Protein AF-A0A524AMW0-F1 (afdb_monomer_lite)

Structure (mmCIF, N/CA/C/O backbone):
data_AF-A0A524AMW0-F1
#
_entry.id   AF-A0A524AMW0-F1
#
loop_
_atom_site.group_PDB
_atom_site.id
_atom_site.type_symbol
_atom_site.label_atom_id
_atom_site.label_alt_id
_atom_site.label_comp_id
_atom_site.label_asym_id
_atom_site.label_entity_id
_atom_site.label_seq_id
_atom_site.pdbx_PDB_ins_code
_atom_site.Cartn_x
_atom_site.Cartn_y
_atom_site.Cartn_z
_atom_site.occupancy
_atom_site.B_iso_or_equiv
_atom_site.auth_seq_id
_atom_site.auth_comp_id
_atom_site.auth_asym_id
_atom_site.auth_atom_id
_atom_site.pdbx_PDB_model_num
ATOM 1 N N . MET A 1 1 ? -11.240 -18.207 14.957 1.00 38.94 1 MET A N 1
ATOM 2 C CA . MET A 1 1 ? -10.930 -18.005 13.523 1.00 38.94 1 MET A CA 1
ATOM 3 C C . MET A 1 1 ? -10.936 -16.504 13.210 1.00 38.94 1 MET A C 1
ATOM 5 O O . MET A 1 1 ? -12.000 -15.916 13.116 1.00 38.94 1 MET A O 1
ATOM 9 N N . LYS A 1 2 ? -9.762 -15.848 13.174 1.00 48.41 2 LYS A N 1
ATOM 10 C CA . LYS A 1 2 ? -9.602 -14.378 13.000 1.00 48.41 2 LYS A CA 1
ATOM 11 C C . LYS A 1 2 ? -8.985 -13.986 11.641 1.00 48.41 2 LYS A C 1
ATOM 13 O O . LYS A 1 2 ? -8.723 -12.810 11.405 1.00 48.41 2 LYS A O 1
ATOM 18 N N . LEU A 1 3 ? -8.752 -14.963 10.760 1.00 49.91 3 LEU A N 1
ATOM 19 C CA . LEU A 1 3 ? -7.966 -14.797 9.532 1.00 49.91 3 LEU A CA 1
ATOM 20 C C . LEU A 1 3 ? -8.619 -13.805 8.550 1.00 49.91 3 LEU A C 1
ATOM 22 O O . LEU A 1 3 ? -7.953 -12.920 8.021 1.00 49.91 3 LEU A O 1
ATOM 26 N N . THR A 1 4 ? -9.947 -13.844 8.413 1.00 53.22 4 THR A N 1
ATOM 27 C CA . THR A 1 4 ? -10.714 -12.907 7.570 1.00 53.22 4 THR A CA 1
ATOM 28 C C . THR A 1 4 ? -10.671 -11.467 8.090 1.00 53.22 4 THR A C 1
ATOM 30 O O . THR A 1 4 ? -10.580 -10.510 7.310 1.00 53.22 4 THR A O 1
ATOM 33 N N . LYS A 1 5 ? -10.609 -11.283 9.417 1.00 57.50 5 LYS A N 1
ATOM 34 C CA . LYS A 1 5 ? -10.557 -9.955 10.046 1.00 57.50 5 LYS A CA 1
ATOM 35 C C . LYS A 1 5 ? -9.276 -9.191 9.703 1.00 57.50 5 LYS A C 1
ATOM 37 O O . LYS A 1 5 ? -9.341 -7.973 9.571 1.00 57.50 5 LYS A O 1
ATOM 42 N N . ASN A 1 6 ? -8.173 -9.883 9.400 1.00 70.12 6 ASN A N 1
ATOM 43 C CA . ASN A 1 6 ? -6.875 -9.270 9.075 1.00 70.12 6 ASN A CA 1
ATOM 44 C C . ASN A 1 6 ? -6.371 -9.559 7.651 1.00 70.12 6 ASN A C 1
ATOM 46 O O . ASN A 1 6 ? -5.243 -9.205 7.339 1.00 70.12 6 ASN A O 1
ATOM 50 N N . LEU A 1 7 ? -7.208 -10.123 6.770 1.00 75.56 7 LEU A N 1
ATOM 51 C CA . LEU A 1 7 ? -6.809 -10.542 5.417 1.00 75.56 7 LEU A CA 1
ATOM 52 C C . LEU A 1 7 ? -6.033 -9.475 4.616 1.00 75.56 7 LEU A C 1
ATOM 54 O O . LEU A 1 7 ? -4.978 -9.778 4.085 1.00 75.56 7 LEU A O 1
ATOM 58 N N . GLY A 1 8 ? -6.497 -8.218 4.592 1.00 77.38 8 GLY A N 1
ATOM 59 C CA . GLY A 1 8 ? -5.773 -7.122 3.929 1.00 77.38 8 GLY A CA 1
ATOM 60 C C . GLY A 1 8 ? -4.382 -6.845 4.512 1.00 77.38 8 GLY A C 1
ATOM 61 O O . GLY A 1 8 ? -3.440 -6.616 3.768 1.00 77.38 8 GLY A O 1
ATOM 62 N N . MET A 1 9 ? -4.224 -6.949 5.834 1.00 79.12 9 MET A N 1
ATOM 63 C CA . MET A 1 9 ? -2.930 -6.772 6.500 1.00 79.12 9 MET A CA 1
ATOM 64 C C . MET A 1 9 ? -2.009 -7.980 6.291 1.00 79.12 9 MET A C 1
ATOM 66 O O . MET A 1 9 ? -0.799 -7.825 6.186 1.00 79.12 9 MET A O 1
ATOM 70 N N . PHE A 1 10 ? -2.588 -9.176 6.168 1.00 83.31 10 PHE A N 1
ATOM 71 C CA . PHE A 1 10 ? -1.870 -10.389 5.785 1.00 83.31 10 PHE A CA 1
ATOM 72 C C . PHE A 1 10 ? -1.358 -10.309 4.339 1.00 83.31 10 PHE A C 1
ATOM 74 O O . PHE A 1 10 ? -0.184 -10.569 4.095 1.00 83.31 10 PHE A O 1
ATOM 81 N N . LEU A 1 11 ? -2.204 -9.869 3.400 1.00 83.44 11 LEU A N 1
ATOM 82 C CA . LEU A 1 11 ? -1.829 -9.631 2.003 1.00 83.44 11 LEU A CA 1
ATOM 83 C C . LEU A 1 11 ? -0.737 -8.563 1.880 1.00 83.44 11 LEU A C 1
ATOM 85 O O . LEU A 1 11 ? 0.224 -8.751 1.144 1.00 83.44 11 LEU A O 1
ATOM 89 N N . LEU A 1 12 ? -0.857 -7.473 2.640 1.00 84.94 12 LEU A N 1
ATOM 90 C CA . LEU A 1 12 ? 0.163 -6.430 2.710 1.00 84.94 12 LEU A CA 1
ATOM 91 C C . LEU A 1 12 ? 1.487 -6.988 3.251 1.00 84.94 12 LEU A C 1
ATOM 93 O O . LEU A 1 12 ? 2.539 -6.723 2.681 1.00 84.94 12 LEU A O 1
ATOM 97 N N . GLY A 1 13 ? 1.444 -7.812 4.301 1.00 83.06 13 GLY A N 1
ATOM 98 C CA . GLY A 1 13 ? 2.628 -8.492 4.830 1.00 83.06 13 GLY A CA 1
ATOM 99 C C . GLY A 1 13 ? 3.320 -9.369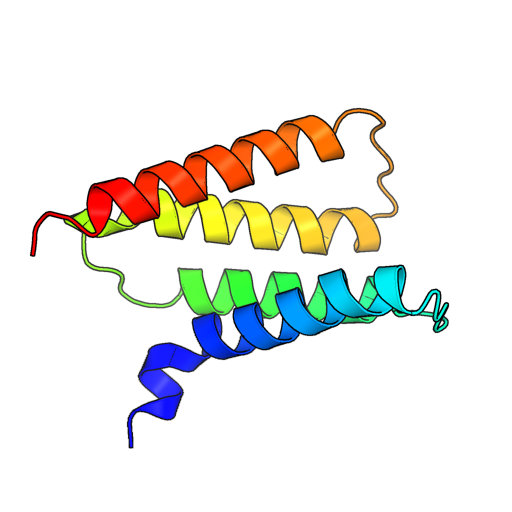 3.784 1.00 83.06 13 GLY A C 1
ATOM 100 O O . GLY A 1 13 ? 4.533 -9.276 3.620 1.00 83.06 13 GLY A O 1
ATOM 101 N N . ILE A 1 14 ? 2.553 -10.160 3.026 1.00 86.56 14 ILE A N 1
ATOM 102 C CA . ILE A 1 14 ? 3.084 -10.951 1.904 1.00 86.56 14 ILE A CA 1
ATOM 103 C C . ILE A 1 14 ? 3.721 -10.036 0.856 1.00 86.56 14 ILE A C 1
ATOM 105 O O . ILE A 1 14 ? 4.835 -10.302 0.410 1.00 86.56 14 ILE A O 1
ATOM 109 N N . TRP A 1 15 ? 3.039 -8.951 0.488 1.00 87.19 15 TRP A N 1
ATOM 110 C CA . TRP A 1 15 ? 3.547 -7.989 -0.482 1.00 87.19 15 TRP A CA 1
ATOM 111 C C . TRP A 1 15 ? 4.866 -7.353 -0.032 1.00 87.19 15 TRP A C 1
ATOM 113 O O . TRP A 1 15 ? 5.809 -7.344 -0.810 1.00 87.19 15 TRP A O 1
ATOM 123 N N . LEU A 1 16 ? 4.977 -6.898 1.221 1.00 83.19 16 LEU A N 1
ATOM 124 C CA . LEU A 1 16 ? 6.209 -6.315 1.773 1.00 83.19 16 LEU A CA 1
ATOM 125 C C . LEU A 1 16 ? 7.365 -7.310 1.793 1.00 83.19 16 LEU A C 1
ATOM 127 O O . LEU A 1 16 ? 8.493 -6.938 1.477 1.00 83.19 16 LEU A O 1
ATOM 131 N N . ILE A 1 17 ? 7.091 -8.565 2.161 1.00 84.31 17 ILE A N 1
ATOM 132 C CA . ILE A 1 17 ? 8.108 -9.617 2.143 1.00 84.31 17 ILE A CA 1
ATOM 133 C C . ILE A 1 17 ? 8.601 -9.802 0.712 1.00 84.31 17 ILE A C 1
ATOM 135 O O . ILE A 1 17 ? 9.796 -9.716 0.486 1.00 84.31 17 ILE A O 1
ATOM 139 N N . LEU A 1 18 ? 7.713 -9.989 -0.265 1.00 83.56 18 LEU A N 1
ATOM 140 C CA . LEU A 1 18 ? 8.126 -10.181 -1.658 1.00 83.56 18 LEU A CA 1
ATOM 141 C C . LEU A 1 18 ? 8.833 -8.940 -2.228 1.00 83.56 18 LEU A C 1
ATOM 143 O O . LEU A 1 18 ? 9.902 -9.071 -2.818 1.00 83.56 18 LEU A O 1
ATOM 147 N N . ALA A 1 19 ? 8.285 -7.745 -2.008 1.00 83.38 19 ALA A N 1
ATOM 148 C CA . ALA A 1 19 ? 8.828 -6.485 -2.511 1.00 83.38 19 ALA A CA 1
ATOM 149 C C . ALA A 1 19 ? 10.194 -6.137 -1.899 1.00 83.38 19 ALA A C 1
ATOM 151 O O . ALA A 1 19 ? 11.045 -5.590 -2.591 1.00 83.38 19 ALA A O 1
ATOM 152 N N . GLY A 1 20 ? 10.428 -6.457 -0.623 1.00 80.94 20 GLY A N 1
ATOM 153 C CA . GLY A 1 20 ? 11.714 -6.225 0.041 1.00 80.94 20 GLY A CA 1
ATOM 154 C C . GLY A 1 20 ? 12.735 -7.339 -0.191 1.00 80.94 20 GLY A C 1
ATOM 155 O O . GLY A 1 20 ? 13.933 -7.073 -0.253 1.00 80.94 20 GLY A O 1
ATOM 156 N N . LEU A 1 21 ? 12.279 -8.584 -0.342 1.00 84.06 21 LEU A N 1
ATOM 157 C CA . LEU A 1 21 ? 13.143 -9.758 -0.465 1.00 84.06 21 LEU A CA 1
ATOM 158 C C . LEU A 1 21 ? 13.658 -9.956 -1.897 1.00 84.06 21 LEU A C 1
ATOM 160 O O . LEU A 1 21 ? 14.828 -10.293 -2.071 1.00 84.06 21 LEU A O 1
ATOM 164 N N . LEU A 1 22 ? 12.834 -9.705 -2.923 1.00 81.56 22 LEU A N 1
ATOM 165 C CA . LEU A 1 22 ? 13.233 -9.860 -4.332 1.00 81.56 22 LEU A CA 1
ATOM 166 C C . LEU A 1 22 ? 14.469 -9.013 -4.711 1.00 81.56 22 LEU A C 1
ATOM 168 O O . LEU A 1 22 ? 15.417 -9.585 -5.261 1.00 81.56 22 LEU A O 1
ATOM 172 N N . PRO A 1 23 ? 14.540 -7.706 -4.371 1.00 77.06 23 PRO A N 1
ATOM 173 C CA . PRO A 1 23 ? 15.728 -6.894 -4.634 1.00 77.06 23 PRO A CA 1
ATOM 174 C C . PRO A 1 23 ? 16.945 -7.359 -3.827 1.00 77.06 23 PRO A C 1
ATOM 176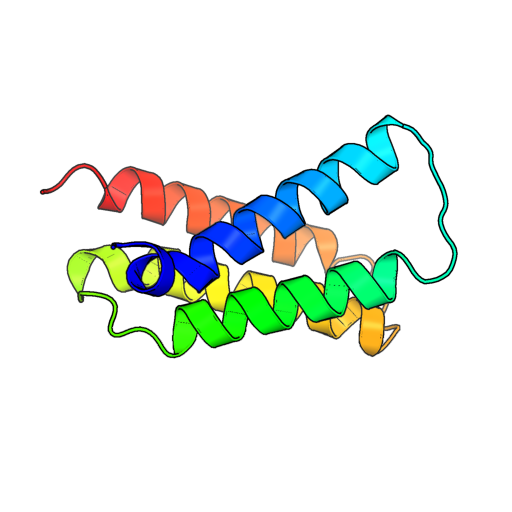 O O . PRO A 1 23 ? 18.069 -7.315 -4.325 1.00 77.06 23 PRO A O 1
ATOM 179 N N . LEU A 1 24 ? 16.727 -7.834 -2.594 1.00 78.81 24 LEU A N 1
ATOM 180 C CA . LEU A 1 24 ? 17.789 -8.279 -1.689 1.00 78.81 24 LEU A CA 1
ATOM 181 C C . LEU A 1 24 ? 18.502 -9.533 -2.203 1.00 78.81 24 LEU A C 1
ATOM 183 O O . LEU A 1 24 ? 19.724 -9.623 -2.105 1.00 78.81 24 LEU A O 1
ATOM 187 N N . LEU A 1 25 ? 17.760 -10.477 -2.790 1.00 80.00 25 LEU A N 1
ATOM 188 C CA . LEU A 1 25 ? 18.343 -11.669 -3.414 1.00 80.00 25 LEU A CA 1
ATOM 189 C C . LEU A 1 25 ? 18.779 -11.432 -4.870 1.00 80.00 25 LEU A C 1
ATOM 191 O O . LEU A 1 25 ? 19.307 -12.353 -5.490 1.00 80.00 25 LEU A O 1
ATOM 195 N N . ARG A 1 26 ? 18.575 -10.225 -5.424 1.00 74.62 26 ARG A N 1
ATOM 196 C CA . ARG A 1 26 ? 18.811 -9.904 -6.846 1.00 74.62 26 ARG A CA 1
ATOM 197 C C . ARG A 1 26 ? 18.150 -10.910 -7.800 1.00 74.62 26 ARG A C 1
ATOM 199 O O . ARG A 1 26 ? 18.692 -11.216 -8.861 1.00 74.62 26 ARG A O 1
ATOM 206 N N . ILE A 1 27 ? 16.990 -11.446 -7.417 1.00 71.31 27 ILE A N 1
ATOM 207 C CA . ILE A 1 27 ? 16.243 -12.385 -8.255 1.00 71.31 27 ILE A CA 1
ATOM 208 C C . ILE A 1 27 ? 15.330 -11.563 -9.159 1.00 71.31 27 ILE A C 1
ATOM 210 O O . ILE A 1 27 ? 14.283 -11.081 -8.731 1.00 71.31 27 ILE A O 1
ATOM 214 N N . THR A 1 28 ? 15.721 -11.426 -10.421 1.00 63.28 28 THR A N 1
ATOM 215 C CA . THR A 1 28 ? 14.870 -10.842 -11.461 1.00 63.28 28 THR A CA 1
ATOM 216 C C . THR A 1 28 ? 13.949 -11.929 -12.000 1.00 63.28 28 THR A C 1
ATOM 218 O O . THR A 1 28 ? 14.357 -12.741 -12.830 1.00 63.28 28 THR A O 1
ATOM 221 N N . ILE A 1 29 ? 12.710 -11.973 -11.510 1.00 68.94 29 ILE A N 1
ATOM 222 C CA . ILE A 1 29 ? 11.672 -12.832 -12.089 1.00 68.94 29 ILE A CA 1
ATOM 223 C C . ILE A 1 29 ? 10.933 -12.006 -13.148 1.00 68.94 29 ILE A C 1
ATOM 225 O O . ILE A 1 29 ? 10.462 -10.914 -12.830 1.00 68.94 29 ILE A O 1
ATOM 229 N N . PRO A 1 30 ? 10.790 -12.487 -14.394 1.00 69.25 30 PRO A N 1
ATOM 230 C CA . PRO A 1 30 ? 9.942 -11.809 -15.367 1.00 69.25 30 PRO A CA 1
ATOM 231 C C . PRO A 1 30 ? 8.516 -11.673 -14.806 1.00 69.25 30 PRO A C 1
ATOM 233 O O . PRO A 1 30 ? 7.987 -12.614 -14.216 1.00 69.25 30 PRO A O 1
ATOM 236 N N . PHE A 1 31 ? 7.902 -10.499 -14.981 1.00 70.81 31 PHE A N 1
ATOM 237 C CA . PHE A 1 31 ? 6.573 -10.142 -14.452 1.00 70.81 31 PHE A CA 1
ATOM 238 C C . PHE A 1 31 ? 6.464 -9.987 -12.923 1.00 70.81 31 PHE A C 1
ATOM 240 O O . PHE A 1 31 ? 5.348 -9.835 -12.417 1.00 70.81 31 PHE A O 1
ATOM 247 N N . SER A 1 32 ? 7.574 -9.968 -12.170 1.00 75.62 32 SER A N 1
ATOM 248 C CA . SER A 1 32 ? 7.537 -9.703 -10.720 1.00 75.62 32 SER A CA 1
ATOM 249 C C . SER A 1 32 ? 6.824 -8.396 -10.388 1.00 75.62 32 SER A C 1
ATOM 251 O O . SER A 1 32 ? 6.030 -8.355 -9.451 1.00 75.62 32 SER A O 1
ATOM 253 N N . ASP A 1 33 ? 7.043 -7.358 -11.194 1.00 78.50 33 ASP A N 1
ATOM 254 C CA . ASP A 1 33 ? 6.430 -6.043 -11.003 1.00 78.50 33 ASP A CA 1
ATOM 255 C C . ASP A 1 33 ? 4.913 -6.094 -11.155 1.00 78.50 33 ASP A C 1
ATOM 257 O O . ASP A 1 33 ? 4.188 -5.523 -10.346 1.00 78.50 33 ASP A O 1
ATOM 261 N N . THR A 1 34 ? 4.411 -6.8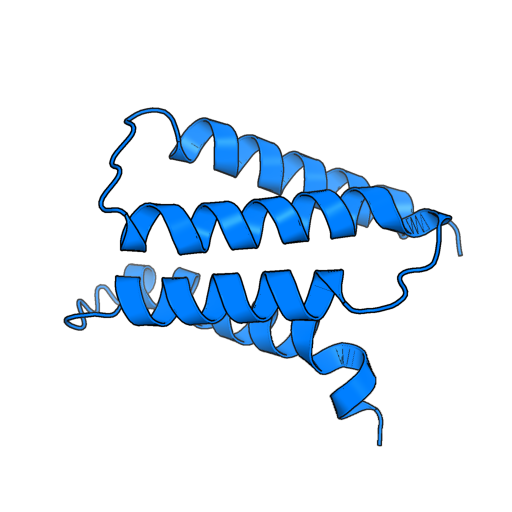42 -12.141 1.00 81.88 34 THR A N 1
ATOM 262 C CA . THR A 1 34 ? 2.972 -7.016 -12.371 1.00 81.88 34 THR A CA 1
ATOM 263 C C . THR A 1 34 ? 2.314 -7.789 -11.230 1.00 81.88 34 THR A C 1
ATOM 265 O O . THR A 1 34 ? 1.231 -7.420 -10.774 1.00 81.88 34 THR A O 1
ATOM 268 N N . VAL A 1 35 ? 2.968 -8.844 -10.732 1.00 84.06 35 VAL A N 1
ATOM 269 C CA . VAL A 1 35 ? 2.458 -9.648 -9.609 1.00 84.06 35 VAL A CA 1
ATOM 270 C C . VAL A 1 35 ? 2.440 -8.830 -8.320 1.00 84.06 35 VAL A C 1
ATOM 272 O O . VAL A 1 35 ? 1.430 -8.818 -7.613 1.00 84.06 35 VAL A O 1
ATOM 275 N N . LEU A 1 36 ? 3.525 -8.109 -8.027 1.00 85.19 36 LEU A N 1
ATOM 276 C CA . LEU A 1 36 ? 3.604 -7.204 -6.881 1.00 85.19 36 LEU A CA 1
ATOM 277 C C . LEU A 1 36 ? 2.566 -6.088 -6.987 1.00 85.19 36 LEU A C 1
ATOM 279 O O . LEU A 1 36 ? 1.900 -5.786 -6.001 1.00 85.19 36 LEU A O 1
ATOM 283 N N . ALA A 1 37 ? 2.381 -5.512 -8.171 1.00 84.94 37 ALA A N 1
ATOM 284 C CA . ALA A 1 37 ? 1.381 -4.487 -8.425 1.00 84.94 37 ALA A CA 1
ATOM 285 C C . ALA A 1 37 ? -0.045 -4.970 -8.133 1.00 84.94 37 ALA A C 1
ATOM 287 O O . ALA A 1 37 ? -0.795 -4.317 -7.406 1.00 84.94 37 ALA A O 1
ATOM 288 N N . LEU A 1 38 ? -0.407 -6.146 -8.647 1.00 85.69 38 LEU A N 1
ATOM 289 C CA . LEU A 1 38 ? -1.703 -6.775 -8.389 1.00 85.69 38 LEU A CA 1
ATOM 290 C C . LEU A 1 38 ? -1.921 -7.047 -6.900 1.00 85.69 38 LEU A C 1
ATOM 292 O O . LEU A 1 38 ? -2.993 -6.743 -6.372 1.00 85.69 38 LEU A O 1
ATOM 296 N N . LEU A 1 39 ? -0.906 -7.574 -6.208 1.00 85.31 39 LEU A N 1
ATOM 297 C CA . LEU A 1 39 ? -0.976 -7.799 -4.763 1.00 85.31 39 LEU A CA 1
ATOM 298 C C . LEU A 1 39 ? -1.160 -6.485 -3.999 1.00 85.31 39 LEU A C 1
ATOM 300 O O . LEU A 1 39 ? -1.948 -6.442 -3.054 1.00 85.31 39 LEU A O 1
ATOM 304 N N . ALA A 1 40 ? -0.467 -5.424 -4.417 1.00 85.12 40 ALA A N 1
ATOM 305 C CA . ALA A 1 40 ? -0.554 -4.117 -3.786 1.00 85.12 40 ALA A CA 1
ATOM 306 C C . ALA A 1 40 ? -1.963 -3.523 -3.913 1.00 85.12 40 ALA A C 1
ATOM 308 O O . ALA A 1 40 ? -2.563 -3.106 -2.921 1.00 85.12 40 ALA A O 1
ATOM 309 N N . ILE A 1 41 ? -2.536 -3.558 -5.118 1.00 85.31 41 ILE A N 1
ATOM 310 C CA . ILE A 1 41 ? -3.902 -3.082 -5.368 1.00 85.31 41 ILE A CA 1
ATOM 311 C C . ILE A 1 41 ? -4.902 -3.914 -4.568 1.00 85.31 41 ILE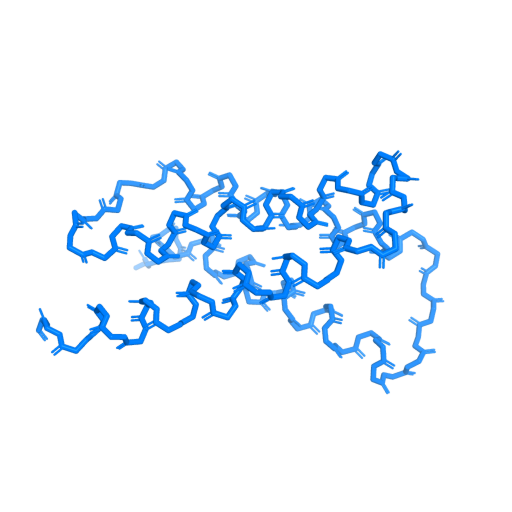 A C 1
ATOM 313 O O . ILE A 1 41 ? -5.745 -3.352 -3.870 1.00 85.31 41 ILE A O 1
ATOM 317 N N . ALA A 1 42 ? -4.794 -5.245 -4.618 1.00 85.12 42 ALA A N 1
ATOM 318 C CA . ALA A 1 42 ? -5.683 -6.134 -3.878 1.00 85.12 42 ALA A CA 1
ATOM 319 C C . ALA A 1 42 ? -5.629 -5.852 -2.370 1.00 85.12 42 ALA A C 1
ATOM 321 O O . ALA A 1 42 ? -6.668 -5.714 -1.724 1.00 85.12 42 ALA A O 1
ATOM 322 N N . ALA A 1 43 ? -4.430 -5.700 -1.807 1.00 84.25 43 ALA A N 1
ATOM 323 C CA . ALA A 1 43 ? -4.241 -5.347 -0.406 1.00 84.25 43 ALA A CA 1
ATOM 324 C C . ALA A 1 43 ? -4.846 -3.970 -0.079 1.00 84.25 43 ALA A C 1
ATOM 326 O O . ALA A 1 43 ? -5.600 -3.856 0.889 1.00 84.25 43 ALA A O 1
ATOM 327 N N . GLY A 1 44 ? -4.587 -2.950 -0.902 1.00 82.12 44 GLY A N 1
ATOM 328 C CA . GLY A 1 44 ? -5.130 -1.600 -0.734 1.00 82.12 44 GLY A CA 1
ATOM 329 C C . GLY A 1 44 ? -6.659 -1.569 -0.747 1.00 82.12 44 GLY A C 1
ATOM 330 O O . GLY A 1 44 ? -7.271 -1.044 0.182 1.00 82.12 44 GLY A O 1
ATOM 331 N N . VAL A 1 45 ? -7.289 -2.208 -1.736 1.00 84.44 45 VAL A N 1
ATOM 332 C CA . VAL A 1 45 ? -8.756 -2.285 -1.866 1.00 84.44 45 VAL A CA 1
ATOM 333 C C . VAL A 1 45 ? -9.381 -3.053 -0.700 1.00 84.44 45 VAL A C 1
ATOM 335 O O . VAL A 1 45 ? -10.361 -2.597 -0.111 1.00 84.44 45 VAL A O 1
ATOM 338 N N . VAL A 1 46 ? -8.800 -4.190 -0.306 1.00 81.50 46 VAL A N 1
ATOM 339 C CA . VAL A 1 46 ? -9.299 -4.990 0.828 1.00 81.50 46 VAL A CA 1
ATOM 340 C C . VAL A 1 46 ? -9.178 -4.231 2.153 1.00 81.50 46 VAL A C 1
ATOM 342 O O . VAL A 1 46 ? -10.021 -4.402 3.037 1.00 81.50 46 VAL A O 1
ATOM 345 N N . ILE A 1 47 ? -8.146 -3.400 2.321 1.00 79.88 47 ILE A N 1
ATOM 346 C CA . ILE A 1 47 ? -7.998 -2.524 3.491 1.00 79.88 47 ILE A CA 1
ATOM 347 C C . ILE A 1 47 ? -9.060 -1.415 3.477 1.00 79.88 47 ILE A C 1
ATOM 349 O O . ILE A 1 47 ? -9.646 -1.141 4.523 1.00 79.88 47 ILE A O 1
ATOM 353 N N . LEU A 1 48 ? -9.353 -0.837 2.309 1.00 76.62 48 LEU A N 1
ATOM 354 C CA . LEU A 1 48 ? -10.3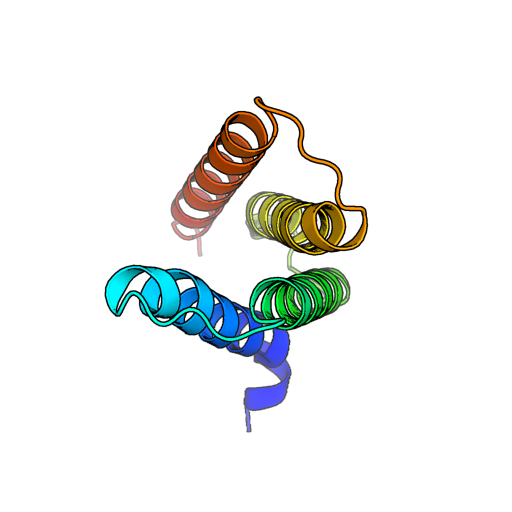25 0.251 2.134 1.00 76.62 48 LEU A CA 1
ATOM 355 C C . LEU A 1 48 ? -11.771 -0.208 2.392 1.00 76.62 48 LEU A C 1
ATOM 357 O O . LEU A 1 48 ? -12.539 0.487 3.052 1.00 76.62 48 LEU A O 1
ATOM 361 N N . LEU A 1 49 ? -12.130 -1.414 1.943 1.00 74.62 49 LEU A N 1
ATOM 362 C CA . LEU A 1 49 ? -13.466 -1.996 2.137 1.00 74.62 49 LEU A CA 1
ATOM 363 C C . LEU A 1 49 ? -13.758 -2.410 3.589 1.00 74.62 49 LEU A C 1
ATOM 365 O O . LEU A 1 49 ? -14.903 -2.720 3.926 1.00 74.62 49 LEU A O 1
ATOM 369 N N . LYS A 1 50 ? -12.753 -2.435 4.472 1.00 70.31 50 LYS A N 1
ATOM 370 C CA . LYS A 1 50 ? -12.971 -2.773 5.882 1.00 70.31 50 LYS A CA 1
ATOM 371 C C . LYS A 1 50 ? -13.490 -1.566 6.668 1.00 70.31 50 LYS A C 1
ATOM 373 O O . LYS A 1 50 ? -12.947 -0.472 6.544 1.00 70.31 50 LYS A O 1
ATOM 378 N N . PRO A 1 51 ? -14.476 -1.753 7.567 1.00 57.19 51 PRO A N 1
ATOM 379 C CA . PRO A 1 51 ? -14.944 -0.692 8.452 1.00 57.19 51 PRO A CA 1
ATOM 380 C C . PRO A 1 51 ? -13.874 -0.378 9.511 1.00 57.19 51 PRO A C 1
ATOM 382 O O . PRO A 1 51 ? -13.853 -0.942 10.605 1.00 57.19 51 PRO A O 1
ATOM 385 N N . VAL A 1 52 ? -12.942 0.515 9.173 1.00 57.81 52 VAL A N 1
ATOM 386 C CA . VAL A 1 52 ? -11.908 1.016 10.089 1.00 57.81 52 VAL A CA 1
ATOM 387 C C . VAL A 1 52 ? -12.548 2.009 11.070 1.00 57.81 52 VAL A C 1
ATOM 389 O O . VAL A 1 52 ? -13.314 2.884 10.658 1.00 57.81 52 VAL A O 1
ATOM 392 N N . LYS A 1 53 ? -12.263 1.883 12.375 1.00 50.22 53 LYS A N 1
ATOM 393 C CA . LYS A 1 53 ? -12.757 2.796 13.426 1.00 50.22 53 LYS A CA 1
ATOM 394 C C . LYS A 1 53 ? -12.133 4.204 13.285 1.00 50.22 53 LYS A C 1
ATOM 396 O O . LYS A 1 53 ? -10.931 4.271 13.041 1.00 50.22 53 LYS A O 1
ATOM 401 N N . PRO A 1 54 ? -12.896 5.308 13.481 1.00 51.75 54 PRO A N 1
ATOM 402 C CA . PRO A 1 54 ? -12.507 6.703 13.181 1.00 51.75 54 PRO A CA 1
ATOM 403 C C . PRO A 1 54 ? -11.143 7.168 13.688 1.00 51.75 54 PRO A C 1
ATOM 405 O O . PRO A 1 54 ? -10.451 7.875 12.966 1.00 51.75 54 PRO A O 1
ATOM 408 N N . THR A 1 55 ? -10.729 6.725 14.873 1.00 55.03 55 THR A N 1
ATOM 409 C CA . THR A 1 55 ? -9.518 7.235 15.534 1.00 55.03 55 THR A CA 1
ATOM 410 C C . THR A 1 55 ? -8.203 6.781 14.874 1.00 55.03 55 THR A C 1
ATOM 412 O O . THR A 1 55 ? -7.192 7.464 14.963 1.00 55.03 55 THR A O 1
ATOM 415 N N . THR A 1 56 ? -8.216 5.670 14.124 1.00 59.03 56 THR A N 1
ATOM 416 C CA . THR A 1 56 ? -7.034 5.119 13.420 1.00 59.03 56 THR A CA 1
ATOM 417 C C . THR A 1 56 ? -7.156 5.256 11.892 1.00 59.03 56 THR A C 1
ATOM 419 O O . THR A 1 56 ? -6.300 4.775 11.150 1.00 59.03 56 THR A O 1
ATOM 422 N N . LYS A 1 57 ? -8.227 5.899 11.384 1.00 71.38 57 LYS A N 1
ATOM 423 C CA . LYS A 1 57 ? -8.553 5.908 9.944 1.00 71.38 57 LYS A CA 1
ATOM 424 C C . LYS A 1 57 ? -7.491 6.591 9.101 1.00 71.38 57 LYS A C 1
ATOM 426 O O . LYS A 1 57 ? -7.171 6.046 8.061 1.00 71.38 57 LYS A O 1
ATOM 431 N N . LEU A 1 58 ? -6.947 7.736 9.516 1.00 75.56 58 LEU A N 1
ATOM 432 C CA . LEU A 1 58 ? -6.095 8.542 8.633 1.00 75.56 58 LEU A CA 1
ATOM 433 C C . LEU A 1 58 ? -4.855 7.774 8.162 1.00 75.56 58 LEU A C 1
ATOM 435 O O . LEU A 1 58 ? -4.631 7.671 6.963 1.00 75.56 58 LEU A O 1
ATOM 439 N N . GLY A 1 59 ? -4.111 7.146 9.073 1.00 78.44 59 GLY A N 1
ATOM 440 C CA . GLY A 1 59 ? -2.906 6.397 8.708 1.00 78.44 59 GLY A CA 1
ATOM 441 C C . GLY A 1 59 ? -3.202 5.195 7.808 1.00 78.44 59 GLY A C 1
ATOM 442 O O . GLY A 1 59 ? -2.517 4.975 6.813 1.00 78.44 59 GLY A O 1
ATOM 443 N N . VAL A 1 60 ? -4.280 4.460 8.101 1.00 81.44 60 VAL A N 1
ATOM 444 C CA . VAL A 1 60 ? -4.715 3.316 7.283 1.00 81.44 60 VAL A CA 1
ATOM 445 C C . VAL A 1 60 ? -5.236 3.766 5.913 1.00 81.44 60 VAL A C 1
ATOM 447 O O . VAL A 1 60 ? -4.994 3.086 4.920 1.00 81.44 60 VAL A O 1
ATOM 450 N N . LEU A 1 61 ? -5.903 4.921 5.840 1.00 81.69 61 LEU A N 1
ATOM 451 C CA . LEU A 1 61 ? -6.439 5.496 4.605 1.00 81.69 61 LEU A CA 1
ATOM 452 C C . LEU A 1 61 ? -5.294 5.963 3.697 1.00 81.69 61 LEU A C 1
ATOM 454 O O . LEU A 1 61 ? -5.249 5.556 2.536 1.00 81.69 61 LEU A O 1
ATOM 458 N N . LEU A 1 62 ? -4.314 6.702 4.237 1.00 83.62 62 LEU A N 1
ATOM 459 C CA . LEU A 1 62 ? -3.100 7.071 3.497 1.00 83.62 62 LEU A CA 1
ATOM 460 C C . LEU A 1 62 ? -2.342 5.833 3.007 1.00 83.62 62 LEU A C 1
ATOM 462 O O . LEU A 1 62 ? -1.939 5.791 1.850 1.00 83.62 62 LEU A O 1
ATOM 466 N N . LEU A 1 63 ? -2.201 4.808 3.849 1.00 85.06 63 LEU A N 1
ATOM 467 C CA . LEU A 1 63 ? -1.554 3.552 3.474 1.00 85.06 63 LEU A CA 1
ATOM 468 C C . LEU A 1 63 ? -2.321 2.820 2.363 1.00 85.06 63 LEU A C 1
ATOM 470 O O . LEU A 1 63 ? -1.702 2.313 1.433 1.00 85.06 63 LEU A O 1
ATOM 474 N N . SER A 1 64 ? -3.657 2.799 2.400 1.00 80.62 64 SER A N 1
ATOM 475 C CA . SER A 1 64 ? -4.456 2.201 1.322 1.00 80.62 64 SER A CA 1
ATOM 476 C C . SER A 1 64 ? -4.345 2.970 0.003 1.00 80.62 64 SER A C 1
ATOM 478 O O . SER A 1 64 ? -4.176 2.345 -1.041 1.00 80.62 64 SER A O 1
ATOM 480 N N . ILE A 1 65 ? -4.349 4.308 0.042 1.00 86.06 65 ILE A N 1
ATOM 481 C CA . ILE A 1 65 ? -4.107 5.153 -1.139 1.00 86.06 65 ILE A CA 1
ATOM 482 C C . ILE A 1 65 ? -2.707 4.884 -1.691 1.00 86.06 65 ILE A C 1
ATOM 484 O O . ILE A 1 65 ? -2.543 4.691 -2.894 1.00 86.06 65 ILE A O 1
ATOM 488 N N . TRP A 1 66 ? -1.709 4.818 -0.810 1.00 87.81 66 TRP A N 1
ATOM 489 C CA . TRP A 1 66 ? -0.329 4.539 -1.177 1.00 87.81 66 TRP A CA 1
ATOM 490 C C . TRP A 1 66 ? -0.168 3.184 -1.870 1.00 87.81 66 TRP A C 1
ATOM 492 O O . TRP A 1 66 ? 0.500 3.100 -2.897 1.00 87.81 66 TRP A O 1
ATOM 502 N N . LEU A 1 67 ? -0.803 2.134 -1.345 1.00 86.06 67 LEU A N 1
ATOM 503 C CA . LEU A 1 67 ? -0.765 0.791 -1.926 1.00 86.06 67 LEU A CA 1
ATOM 504 C C . LEU A 1 67 ? -1.421 0.732 -3.303 1.00 86.06 67 LEU A C 1
ATOM 506 O O . LEU A 1 67 ? -0.886 0.101 -4.213 1.00 86.06 67 LEU A O 1
ATOM 510 N N . ILE A 1 68 ? -2.553 1.416 -3.470 1.00 85.62 68 ILE A N 1
ATOM 511 C CA . ILE A 1 68 ? -3.233 1.505 -4.763 1.00 85.62 68 ILE A CA 1
ATOM 512 C C . ILE A 1 68 ? -2.353 2.258 -5.761 1.00 85.62 68 ILE A C 1
ATOM 514 O O . ILE A 1 68 ? -2.156 1.773 -6.868 1.00 85.62 68 ILE A O 1
ATOM 518 N N . ALA A 1 69 ? -1.777 3.398 -5.374 1.00 86.19 69 ALA A N 1
ATOM 519 C CA . ALA A 1 69 ? -0.900 4.173 -6.248 1.00 86.19 69 ALA A CA 1
ATOM 520 C C . ALA A 1 69 ? 0.371 3.391 -6.628 1.00 86.19 69 ALA A C 1
ATOM 522 O O . ALA A 1 69 ? 0.709 3.304 -7.806 1.00 86.19 69 ALA A O 1
ATOM 523 N N . THR A 1 70 ? 1.019 2.751 -5.650 1.00 85.25 70 THR A N 1
ATOM 524 C CA . THR A 1 70 ? 2.226 1.929 -5.848 1.00 85.25 70 THR A CA 1
ATOM 525 C C . THR A 1 70 ? 1.958 0.719 -6.732 1.00 85.25 70 THR A C 1
ATOM 527 O O . THR A 1 70 ? 2.812 0.346 -7.525 1.00 85.25 70 THR A O 1
ATOM 530 N N . GLY A 1 71 ? 0.780 0.101 -6.631 1.00 84.25 71 GLY A N 1
ATOM 531 C CA . GLY A 1 71 ? 0.425 -1.011 -7.504 1.00 84.25 71 GLY A CA 1
ATOM 532 C C . GLY A 1 71 ? -0.061 -0.581 -8.885 1.00 84.25 71 GLY A C 1
ATOM 533 O O . GLY A 1 71 ? 0.150 -1.289 -9.861 1.00 84.25 71 GLY A O 1
ATOM 534 N N . LEU A 1 72 ? -0.692 0.583 -9.011 1.00 85.12 72 LEU A N 1
ATOM 535 C CA . LEU A 1 72 ? -1.258 1.030 -10.281 1.00 85.12 72 LEU A CA 1
ATOM 536 C C . LEU A 1 72 ? -0.204 1.639 -11.220 1.00 85.12 72 LEU A C 1
ATOM 538 O O . LEU A 1 72 ? -0.289 1.451 -12.432 1.00 85.12 72 LEU A O 1
ATOM 542 N N . LEU A 1 73 ? 0.807 2.329 -10.682 1.00 82.69 73 LEU A N 1
ATOM 543 C CA . LEU A 1 73 ? 1.857 2.979 -11.479 1.00 82.69 73 LEU A CA 1
ATOM 544 C C . LEU A 1 73 ? 2.672 2.008 -12.360 1.00 82.69 73 LEU A C 1
ATOM 546 O O . LEU A 1 73 ? 2.811 2.295 -13.552 1.00 82.69 73 LEU A O 1
ATOM 550 N N . PRO A 1 74 ? 3.144 0.846 -11.855 1.00 78.50 74 PRO A N 1
ATOM 551 C CA . PRO A 1 74 ? 3.837 -0.147 -12.674 1.00 78.50 74 PRO A CA 1
ATOM 552 C C . PRO A 1 74 ? 2.951 -0.713 -13.786 1.00 78.50 74 PRO A C 1
ATOM 554 O O . PRO A 1 74 ? 3.426 -0.932 -14.896 1.00 78.50 74 PRO A O 1
ATOM 557 N N . LEU A 1 75 ? 1.651 -0.913 -13.521 1.00 79.75 75 LEU A N 1
ATOM 558 C CA . LEU A 1 75 ? 0.701 -1.420 -14.522 1.00 79.75 75 LEU A CA 1
ATOM 559 C C . LEU A 1 75 ? 0.476 -0.427 -15.659 1.00 79.75 75 LEU A C 1
ATOM 561 O O . LEU A 1 75 ? 0.324 -0.826 -16.810 1.00 79.75 75 LEU A O 1
ATOM 565 N N . LEU A 1 76 ? 0.475 0.864 -15.340 1.00 80.69 76 LEU A N 1
ATOM 566 C CA . LEU A 1 76 ? 0.363 1.930 -16.329 1.00 80.69 76 LEU A CA 1
ATOM 567 C C . LEU A 1 76 ? 1.692 2.196 -17.055 1.00 80.69 76 LEU A C 1
ATOM 569 O O . LEU A 1 76 ? 1.713 3.013 -17.971 1.00 80.69 76 LEU A O 1
ATOM 573 N N . SER A 1 77 ? 2.796 1.540 -16.664 1.00 70.25 77 SER A N 1
ATOM 574 C CA . SER A 1 77 ? 4.158 1.848 -17.139 1.00 70.25 77 SER A CA 1
ATOM 575 C C . SER A 1 77 ? 4.504 3.341 -17.027 1.00 70.25 77 SER A C 1
ATOM 577 O O . SER A 1 77 ? 5.301 3.878 -17.795 1.00 70.25 77 SER A O 1
ATOM 579 N N . VAL A 1 78 ? 3.885 4.031 -16.064 1.00 70.31 78 VAL A N 1
ATOM 580 C CA . VAL A 1 78 ? 4.071 5.462 -15.834 1.00 70.31 78 VAL A CA 1
ATOM 581 C C . VAL A 1 78 ? 5.295 5.622 -14.946 1.00 70.31 78 VAL A C 1
ATOM 583 O O . VAL A 1 78 ? 5.221 5.520 -13.724 1.00 70.31 78 VAL A O 1
ATOM 586 N N . ASN A 1 79 ? 6.445 5.836 -15.581 1.00 62.28 79 ASN A N 1
ATOM 587 C CA . ASN A 1 79 ? 7.685 6.157 -14.890 1.00 62.28 79 ASN A CA 1
ATOM 588 C C . ASN A 1 79 ? 7.761 7.675 -14.709 1.00 62.28 79 ASN A C 1
ATOM 590 O O . ASN A 1 79 ? 8.095 8.409 -15.641 1.00 62.28 79 ASN A O 1
ATOM 594 N N . ILE A 1 80 ? 7.384 8.154 -13.525 1.00 68.50 80 ILE A N 1
ATOM 595 C CA . ILE A 1 80 ? 7.593 9.553 -13.159 1.00 68.50 80 ILE A CA 1
ATOM 596 C C . ILE A 1 80 ? 8.849 9.576 -12.287 1.00 68.50 80 ILE A C 1
ATOM 598 O O . ILE A 1 80 ? 8.813 9.019 -11.194 1.00 68.50 80 ILE A O 1
ATOM 602 N N . PRO A 1 81 ? 9.932 10.269 -12.678 1.00 66.12 81 PRO A N 1
ATOM 603 C CA . PRO A 1 81 ? 11.187 10.319 -11.913 1.00 66.12 81 PRO A CA 1
ATOM 604 C C . PRO A 1 81 ? 11.061 10.924 -10.496 1.00 66.12 81 PRO A C 1
ATOM 606 O O . PRO A 1 81 ? 12.044 11.043 -9.773 1.00 66.12 81 PRO A O 1
ATOM 609 N N . THR A 1 82 ? 9.856 11.317 -10.079 1.00 74.31 82 THR A N 1
ATOM 610 C CA . THR A 1 82 ? 9.535 11.871 -8.757 1.00 74.31 82 THR A CA 1
ATOM 611 C C . THR A 1 82 ? 8.451 11.074 -8.021 1.00 74.31 82 THR A C 1
ATOM 613 O O . THR A 1 82 ? 8.200 11.349 -6.846 1.00 74.31 82 THR A O 1
ATOM 616 N N . SER A 1 83 ? 7.801 10.087 -8.660 1.00 75.88 83 SER A N 1
ATOM 617 C CA . SER A 1 83 ? 6.741 9.311 -8.000 1.00 75.88 83 SER A CA 1
ATOM 618 C C . SER A 1 83 ? 7.274 8.542 -6.803 1.00 75.88 83 SER A C 1
ATOM 620 O O . SER A 1 83 ? 6.595 8.500 -5.785 1.00 75.88 83 SER A O 1
ATOM 622 N N . ASP A 1 84 ? 8.502 8.026 -6.869 1.00 80.44 84 ASP A N 1
ATOM 623 C CA . ASP A 1 84 ? 9.117 7.299 -5.753 1.00 80.44 84 ASP A CA 1
ATOM 624 C C . ASP A 1 84 ? 9.288 8.179 -4.512 1.00 80.44 84 ASP A C 1
ATOM 626 O O . ASP A 1 84 ? 9.057 7.731 -3.391 1.00 80.44 84 ASP A O 1
ATOM 630 N N . ILE A 1 85 ? 9.619 9.460 -4.705 1.00 83.19 85 ILE A N 1
ATOM 631 C CA . ILE A 1 85 ? 9.767 10.423 -3.608 1.00 83.19 85 ILE A CA 1
ATOM 632 C C . ILE A 1 85 ? 8.401 10.734 -2.994 1.00 83.19 85 ILE A C 1
ATOM 634 O O . ILE A 1 85 ? 8.254 10.697 -1.773 1.00 83.19 85 ILE A O 1
ATOM 638 N N . ILE A 1 86 ? 7.388 11.012 -3.822 1.00 85.81 86 ILE A N 1
ATOM 639 C CA . ILE A 1 86 ? 6.033 11.349 -3.351 1.00 85.81 86 ILE A CA 1
ATOM 640 C C . ILE A 1 86 ? 5.404 10.151 -2.633 1.00 85.81 86 ILE A C 1
ATOM 642 O O . ILE A 1 86 ? 4.867 10.298 -1.536 1.00 85.81 86 ILE A O 1
ATOM 646 N N . LEU A 1 87 ? 5.499 8.958 -3.223 1.00 86.00 87 LEU A N 1
ATOM 647 C CA . LEU A 1 87 ? 5.024 7.713 -2.624 1.00 86.00 87 LEU A CA 1
ATOM 648 C C . LEU A 1 87 ? 5.804 7.391 -1.352 1.00 86.00 87 LEU A C 1
ATOM 650 O O . LEU A 1 87 ? 5.194 7.029 -0.352 1.00 86.00 87 LEU A O 1
ATOM 654 N N . GLY A 1 88 ? 7.125 7.566 -1.351 1.00 85.25 88 GLY A N 1
ATOM 655 C CA . GLY A 1 88 ? 7.956 7.393 -0.162 1.00 85.25 88 GLY A CA 1
ATOM 656 C C . GLY A 1 88 ? 7.514 8.306 0.981 1.00 85.25 88 GLY A C 1
ATOM 657 O O . GLY A 1 88 ? 7.283 7.830 2.092 1.00 85.25 88 GLY A O 1
ATOM 658 N N . LEU A 1 89 ? 7.294 9.596 0.709 1.00 87.00 89 LEU A N 1
ATOM 659 C CA . LEU A 1 89 ? 6.760 10.543 1.694 1.00 87.00 89 LEU A CA 1
ATOM 660 C C . LEU A 1 89 ? 5.374 10.133 2.197 1.00 87.00 89 LEU A C 1
ATOM 662 O O . LEU A 1 89 ? 5.123 10.184 3.400 1.00 87.00 89 LEU A O 1
ATOM 666 N N . LEU A 1 90 ? 4.485 9.712 1.296 1.00 86.06 90 LEU A N 1
ATOM 667 C CA . LEU A 1 90 ? 3.135 9.277 1.647 1.00 86.06 90 LEU A CA 1
ATOM 668 C C . LEU A 1 90 ? 3.170 8.033 2.554 1.00 86.06 90 LEU A C 1
ATOM 670 O O . LEU A 1 90 ? 2.433 7.977 3.539 1.00 86.06 90 LEU A O 1
ATOM 674 N N . ALA A 1 91 ? 4.059 7.074 2.276 1.00 85.25 91 ALA A N 1
ATOM 675 C CA . ALA A 1 91 ? 4.269 5.885 3.103 1.00 85.25 91 ALA A CA 1
ATOM 676 C C . ALA A 1 91 ? 4.828 6.231 4.485 1.00 85.25 91 ALA A C 1
ATOM 678 O O . ALA A 1 91 ? 4.341 5.722 5.495 1.00 85.25 91 ALA A O 1
ATOM 679 N N . ILE A 1 92 ? 5.823 7.120 4.543 1.00 85.38 92 ILE A N 1
ATOM 680 C CA . ILE A 1 92 ? 6.413 7.582 5.804 1.00 85.38 92 ILE A CA 1
ATOM 681 C C . ILE A 1 92 ? 5.353 8.301 6.642 1.00 85.38 92 ILE A C 1
ATOM 683 O O . ILE A 1 92 ? 5.182 7.981 7.818 1.00 85.38 92 ILE A O 1
ATOM 687 N N . ALA A 1 93 ? 4.589 9.214 6.038 1.00 85.00 93 ALA A N 1
ATOM 688 C CA . ALA A 1 93 ? 3.497 9.916 6.706 1.00 85.00 93 ALA A CA 1
ATOM 689 C C . ALA A 1 93 ? 2.440 8.937 7.234 1.00 85.00 93 ALA A C 1
ATOM 691 O O . ALA A 1 93 ? 2.035 9.033 8.393 1.00 85.00 93 ALA A O 1
ATOM 692 N N . ALA A 1 94 ? 2.042 7.950 6.427 1.00 84.12 94 ALA A N 1
ATOM 693 C CA . ALA A 1 94 ? 1.122 6.904 6.856 1.00 84.12 94 ALA A CA 1
ATOM 694 C C . ALA A 1 94 ? 1.677 6.109 8.049 1.00 84.12 94 ALA A C 1
ATOM 696 O O . ALA A 1 94 ? 0.965 5.907 9.032 1.00 84.12 94 ALA A O 1
ATOM 697 N N . GLY A 1 95 ? 2.953 5.715 8.005 1.00 82.31 95 GLY A N 1
ATOM 698 C CA . GLY A 1 95 ? 3.628 5.001 9.089 1.00 82.31 95 GLY A CA 1
ATOM 699 C C . GLY A 1 95 ? 3.665 5.801 10.390 1.00 82.31 95 GLY A C 1
ATOM 700 O O . GLY A 1 95 ? 3.291 5.282 11.441 1.00 82.31 95 GLY A O 1
ATOM 701 N N . ILE A 1 96 ? 4.029 7.083 10.321 1.00 85.81 96 ILE A N 1
ATOM 702 C CA . ILE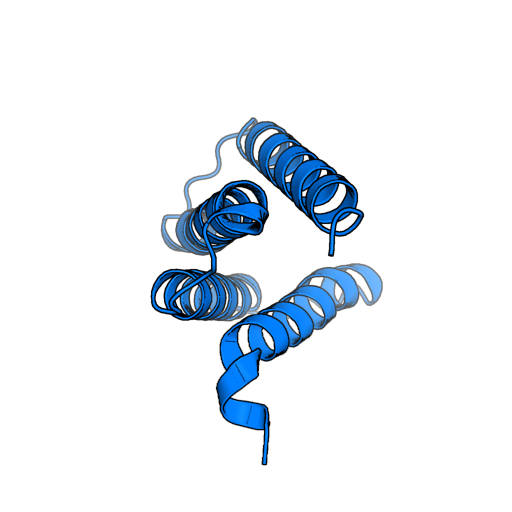 A 1 96 ? 4.041 7.990 11.478 1.00 85.81 96 ILE A CA 1
ATOM 703 C C . ILE A 1 96 ? 2.635 8.120 12.074 1.00 85.81 96 ILE A C 1
ATOM 705 O O . ILE A 1 96 ? 2.464 7.985 13.286 1.00 85.81 96 ILE A O 1
ATOM 709 N N . VAL A 1 97 ? 1.613 8.325 11.239 1.00 83.62 97 VAL A N 1
ATOM 710 C CA . VAL A 1 97 ? 0.223 8.457 11.700 1.00 83.62 97 VAL A CA 1
ATOM 711 C C . VAL A 1 97 ? -0.293 7.152 12.316 1.00 83.62 97 VAL A C 1
ATOM 713 O O . VAL A 1 97 ? -1.008 7.202 13.314 1.00 83.62 97 VAL A O 1
ATOM 716 N N . ILE A 1 98 ? 0.078 5.983 11.783 1.00 80.50 98 ILE A N 1
ATOM 717 C CA . ILE A 1 98 ? -0.274 4.679 12.374 1.00 80.50 98 ILE A CA 1
ATOM 718 C C . ILE A 1 98 ? 0.414 4.491 13.735 1.00 80.50 98 ILE A C 1
ATOM 720 O O . ILE A 1 98 ? -0.240 4.065 14.686 1.00 80.50 98 ILE A O 1
ATOM 724 N N . LEU A 1 99 ? 1.702 4.830 13.855 1.00 79.69 99 LEU A N 1
ATOM 725 C CA . LEU A 1 99 ? 2.460 4.699 15.106 1.00 79.69 99 LEU A CA 1
ATOM 726 C C . LEU A 1 99 ? 1.948 5.642 16.203 1.00 79.69 99 LEU A C 1
ATOM 728 O O . LEU A 1 99 ? 1.799 5.224 17.351 1.00 79.69 99 LEU A O 1
ATOM 732 N N . LEU A 1 100 ? 1.644 6.896 15.858 1.00 78.25 100 LEU A N 1
ATOM 733 C CA . LEU A 1 100 ? 1.089 7.877 16.795 1.00 78.25 100 LEU A CA 1
ATOM 734 C C . LEU A 1 100 ? -0.373 7.566 17.142 1.00 78.25 100 LEU A C 1
ATOM 736 O O . LEU A 1 100 ? -0.754 7.630 18.308 1.00 78.25 100 LEU A O 1
ATOM 740 N N . GLY A 1 101 ? -1.176 7.157 16.157 1.00 66.94 101 GLY A N 1
ATOM 741 C CA . GLY A 1 101 ? -2.572 6.757 16.351 1.00 66.94 101 GLY A CA 1
ATOM 742 C C . GLY A 1 101 ? -2.748 5.436 17.110 1.00 66.94 101 GLY A C 1
ATOM 743 O O . GLY A 1 101 ? -3.823 5.179 17.646 1.00 66.94 101 GLY A O 1
ATOM 744 N N . GLY A 1 102 ? -1.706 4.601 17.187 1.00 59.91 102 GLY A N 1
ATOM 745 C CA . GLY A 1 102 ? -1.690 3.363 17.970 1.00 59.91 102 GLY A CA 1
ATOM 746 C C . GLY A 1 102 ? -1.467 3.563 19.473 1.00 59.91 102 GLY A C 1
ATOM 747 O O . GLY A 1 102 ? -1.692 2.635 20.243 1.00 59.91 102 GLY A O 1
ATOM 748 N N . LYS A 1 103 ? -1.056 4.759 19.914 1.00 48.97 103 LYS A N 1
ATOM 749 C CA . LYS A 1 103 ? -0.666 5.041 21.307 1.00 48.97 103 LYS A CA 1
ATOM 750 C C . LYS A 1 103 ? -1.800 5.618 22.173 1.00 48.97 103 LYS A C 1
ATOM 752 O O . LYS A 1 103 ? -1.538 6.251 23.190 1.00 48.97 103 LYS A O 1
ATOM 757 N N . GLY A 1 104 ? -3.051 5.401 21.763 1.00 50.72 104 GLY A N 1
ATOM 758 C CA . GLY A 1 104 ? -4.253 5.942 22.408 1.00 50.72 104 GLY A CA 1
ATOM 759 C C . GLY A 1 104 ? -5.440 4.973 22.431 1.00 50.72 104 GLY A C 1
ATOM 760 O O . GLY A 1 104 ? -6.563 5.367 22.117 1.00 50.72 104 GLY A O 1
ATOM 761 N N . SER A 1 105 ? -5.215 3.698 22.749 1.00 42.19 105 SER A N 1
ATOM 762 C CA . SER A 1 105 ? -6.276 2.744 23.117 1.00 42.19 105 SER A CA 1
ATOM 763 C C . SER A 1 105 ? -5.843 1.875 24.279 1.00 42.19 105 SER A C 1
ATOM 765 O O . SER A 1 105 ? -4.671 1.444 24.264 1.00 42.19 105 SER A O 1
#

Secondary structure (DSSP, 8-state):
--TGGGHHHHHHHHHHHHHHHHHHTT---TTHHHHHHHHHHHHHHHHHTS---GGGHHHHHHHHHHHHHHHHHHHTT---TTHHHHHHHHHHHHHHHHHHHTT--

Radius of gyration: 14.39 Å; chains: 1; bounding box: 34×30×40 Å

pLDDT: mean 76.2, std 11.55, range [38.94, 87.81]

Sequence (105 aa):
MKLTKNLGMFLLGIWLILAGLLPLLRITIPFSDTVLALLAIAAGVVILLKPVKPTTKLGVLLLSIWLIATGLLPLLSVNIPTSDIILGLLAIAAGIVILLGGKGS

Foldseek 3Di:
DCCLVCVLVVLVVVLCCLVVVCVVVVPDDVCSLLVSLVSLLVSLVSLVPDPDDPLLCPLSPLSSVLSNLSSVCVVVVPDDVCVCVVSVVSNVVSVVSNVVSVPPD